Protein AF-A0A7J3EEI6-F1 (afdb_monomer_lite)

Sequence (157 aa):
DREVAEHLIGVEVDSVNVMSVLRMRELGMKTEDVEKLLTPCYYYVPHNSLISMSLASSTLEAIEFLKDSPYRPLAIKASKEPDHALSILEVGFKRHLAEDCEKALLGDRFHLGTLISFLNLKFYEVFDLITMLNGKVEGFEIREIREALILHQNMKS

Structure (mmCIF, N/CA/C/O backbone):
data_AF-A0A7J3EEI6-F1
#
_entry.id   AF-A0A7J3EEI6-F1
#
loop_
_atom_site.group_PDB
_atom_site.id
_atom_site.type_symbol
_atom_site.label_atom_id
_atom_site.label_alt_id
_atom_site.label_comp_id
_atom_site.label_asym_id
_atom_site.label_entity_id
_atom_site.label_seq_id
_atom_site.pdbx_PDB_ins_code
_atom_site.Cartn_x
_atom_site.Cartn_y
_atom_site.Cartn_z
_atom_site.occupancy
_atom_site.B_iso_or_equiv
_atom_site.auth_seq_id
_atom_site.auth_comp_id
_atom_site.auth_asym_id
_atom_site.auth_atom_id
_atom_site.pdbx_PDB_model_num
ATOM 1 N N . ASP A 1 1 ? 17.799 -3.346 -16.483 1.00 62.62 1 ASP A N 1
ATOM 2 C CA . ASP A 1 1 ? 17.115 -4.647 -16.279 1.00 62.62 1 ASP A CA 1
ATOM 3 C C . ASP A 1 1 ? 16.830 -4.959 -14.821 1.00 62.62 1 ASP A C 1
ATOM 5 O O . ASP A 1 1 ? 15.665 -4.987 -14.443 1.0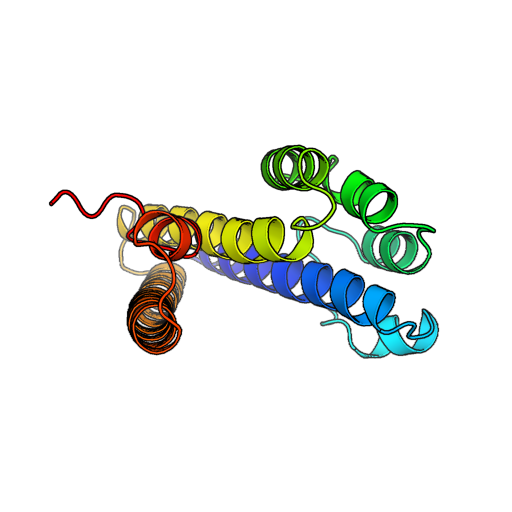0 62.62 1 ASP A O 1
ATOM 9 N N . ARG A 1 2 ? 17.868 -5.174 -13.998 1.00 80.88 2 ARG A N 1
ATOM 10 C CA . ARG A 1 2 ? 17.707 -5.507 -12.574 1.00 80.88 2 ARG A CA 1
ATOM 11 C C . ARG A 1 2 ? 17.009 -4.404 -11.779 1.00 80.88 2 ARG A C 1
ATOM 13 O O . ARG A 1 2 ? 16.125 -4.720 -11.006 1.00 80.88 2 ARG A O 1
ATOM 20 N N . GLU A 1 3 ? 17.365 -3.143 -12.007 1.00 87.62 3 GLU A N 1
ATOM 21 C CA . GLU A 1 3 ? 16.850 -2.006 -11.230 1.00 87.62 3 GLU A CA 1
ATOM 22 C C . GLU A 1 3 ? 15.327 -1.837 -11.340 1.00 87.62 3 GLU A C 1
ATOM 24 O O . GLU A 1 3 ? 14.659 -1.683 -10.326 1.00 87.62 3 GLU A O 1
ATOM 29 N N . VAL A 1 4 ? 14.756 -1.954 -12.547 1.00 88.69 4 VAL A N 1
ATOM 30 C CA . VAL A 1 4 ? 13.296 -1.874 -12.747 1.00 88.69 4 VAL A CA 1
ATOM 31 C C . VAL A 1 4 ? 12.588 -3.044 -12.064 1.00 88.69 4 VAL A C 1
ATOM 33 O O . VAL A 1 4 ? 11.592 -2.845 -11.379 1.00 88.69 4 VAL A O 1
ATOM 36 N N . ALA A 1 5 ? 13.103 -4.267 -12.221 1.00 89.62 5 ALA A N 1
ATOM 37 C CA . ALA A 1 5 ? 12.522 -5.435 -11.563 1.00 89.62 5 ALA A CA 1
ATOM 38 C C . ALA A 1 5 ? 12.622 -5.337 -10.030 1.00 89.62 5 ALA A C 1
ATOM 40 O O . ALA A 1 5 ? 11.662 -5.642 -9.332 1.00 89.62 5 ALA A O 1
ATOM 41 N N . GLU A 1 6 ? 13.764 -4.879 -9.517 1.00 93.19 6 GLU A N 1
ATOM 42 C CA . GLU A 1 6 ? 14.013 -4.658 -8.091 1.00 93.19 6 GLU A CA 1
ATOM 43 C C . GLU A 1 6 ? 13.081 -3.589 -7.521 1.00 93.19 6 GLU A C 1
ATOM 45 O O . GLU A 1 6 ? 12.512 -3.794 -6.456 1.00 93.19 6 GLU A O 1
ATOM 50 N N . HIS A 1 7 ? 12.851 -2.503 -8.261 1.00 94.44 7 HIS A N 1
ATOM 51 C CA . HIS A 1 7 ? 11.890 -1.473 -7.888 1.00 94.44 7 HIS A CA 1
ATOM 52 C C . HIS A 1 7 ? 10.456 -2.014 -7.818 1.00 94.44 7 HIS A C 1
ATOM 54 O O . HIS A 1 7 ? 9.803 -1.866 -6.788 1.00 94.44 7 HIS A O 1
ATOM 60 N N . LEU A 1 8 ? 9.978 -2.690 -8.871 1.00 94.62 8 LEU A N 1
ATOM 61 C CA . LEU A 1 8 ? 8.612 -3.227 -8.918 1.00 94.62 8 LEU A CA 1
ATOM 62 C C . LEU A 1 8 ? 8.359 -4.241 -7.795 1.00 94.62 8 LEU A C 1
ATOM 64 O O . LEU A 1 8 ? 7.355 -4.146 -7.092 1.00 94.62 8 LEU A O 1
ATOM 68 N N . ILE A 1 9 ? 9.291 -5.178 -7.595 1.00 94.88 9 ILE A N 1
ATOM 69 C CA . ILE A 1 9 ? 9.197 -6.174 -6.521 1.00 94.88 9 ILE A CA 1
ATOM 70 C C . ILE A 1 9 ? 9.316 -5.497 -5.154 1.00 94.88 9 ILE A C 1
ATOM 72 O O . ILE A 1 9 ? 8.588 -5.852 -4.233 1.00 94.88 9 ILE A O 1
ATOM 76 N N . GLY A 1 10 ? 10.208 -4.517 -5.005 1.00 96.56 10 GLY A N 1
ATOM 77 C CA . GLY A 1 10 ? 10.394 -3.781 -3.759 1.00 96.56 10 GLY A CA 1
ATOM 78 C C . GLY A 1 10 ? 9.129 -3.044 -3.319 1.00 96.56 10 GLY A C 1
ATOM 79 O O . GLY A 1 10 ? 8.723 -3.160 -2.164 1.00 96.56 10 GLY A O 1
ATOM 80 N N . VAL A 1 11 ? 8.462 -2.356 -4.251 1.00 96.75 11 VAL A N 1
ATOM 81 C CA . VAL A 1 11 ? 7.173 -1.689 -4.004 1.00 96.75 11 VAL A CA 1
ATOM 82 C C . VAL A 1 11 ? 6.079 -2.704 -3.661 1.00 96.75 11 VAL A C 1
ATOM 84 O O . VAL A 1 11 ? 5.299 -2.483 -2.733 1.00 96.75 11 VAL A O 1
ATOM 87 N N . GLU A 1 12 ? 6.028 -3.839 -4.362 1.00 96.00 12 GLU A N 1
ATOM 88 C CA . GLU A 1 12 ? 5.069 -4.908 -4.069 1.00 96.00 12 GLU A CA 1
ATOM 89 C C . GLU A 1 12 ? 5.273 -5.479 -2.656 1.00 96.00 12 GLU A C 1
ATOM 91 O O . GLU A 1 12 ? 4.320 -5.558 -1.879 1.00 96.00 12 GLU A O 1
ATOM 96 N N . VAL A 1 13 ? 6.516 -5.789 -2.281 1.00 97.44 13 VAL A N 1
ATOM 97 C CA . VAL A 1 13 ? 6.879 -6.296 -0.950 1.00 97.44 13 VAL A CA 1
ATOM 98 C C . VAL A 1 13 ? 6.520 -5.302 0.150 1.00 97.44 13 VAL A C 1
ATOM 100 O O . VAL A 1 13 ? 5.899 -5.692 1.140 1.00 97.44 13 VAL A O 1
ATOM 103 N N . ASP A 1 14 ? 6.864 -4.025 -0.019 1.00 97.75 14 ASP A N 1
ATOM 104 C CA . ASP A 1 14 ? 6.481 -2.984 0.934 1.00 97.75 14 ASP A CA 1
ATOM 105 C C . ASP A 1 14 ? 4.958 -2.924 1.092 1.00 97.75 14 ASP A C 1
ATOM 107 O O . ASP A 1 14 ? 4.462 -2.885 2.217 1.00 97.75 14 ASP A O 1
ATOM 111 N N . SER A 1 15 ? 4.207 -2.962 -0.015 1.00 97.38 15 SER A N 1
ATOM 112 C CA . SER A 1 15 ? 2.743 -2.918 0.027 1.00 97.38 15 SER A CA 1
ATOM 113 C C . SER A 1 15 ? 2.152 -4.107 0.788 1.00 97.38 15 SER A C 1
ATOM 115 O O . SER A 1 15 ? 1.267 -3.926 1.628 1.00 97.38 15 SER A O 1
ATOM 117 N N . VAL A 1 16 ? 2.682 -5.314 0.561 1.00 97.19 16 VAL A N 1
ATOM 118 C CA . VAL A 1 16 ? 2.261 -6.536 1.252 1.00 97.19 16 VAL A CA 1
ATOM 119 C C . VAL A 1 16 ? 2.577 -6.427 2.736 1.00 97.19 16 VAL A C 1
ATOM 121 O O . VAL A 1 16 ? 1.688 -6.654 3.556 1.00 97.19 16 VAL A O 1
ATOM 124 N N . ASN A 1 17 ? 3.797 -6.037 3.099 1.00 97.94 17 ASN A N 1
ATOM 125 C CA . ASN A 1 17 ? 4.210 -5.907 4.492 1.00 97.94 17 ASN A CA 1
ATOM 126 C C . ASN A 1 17 ? 3.394 -4.837 5.230 1.00 97.94 17 ASN A C 1
ATOM 128 O O . ASN A 1 17 ? 2.854 -5.114 6.301 1.00 97.94 17 ASN A O 1
ATOM 132 N N . VAL A 1 18 ? 3.224 -3.650 4.642 1.00 97.81 18 VAL A N 1
ATOM 133 C CA . VAL A 1 18 ? 2.419 -2.562 5.215 1.00 97.81 18 VAL A CA 1
ATOM 134 C C . VAL A 1 18 ? 0.973 -3.006 5.424 1.00 97.81 18 VAL A C 1
ATOM 136 O O . VAL A 1 18 ? 0.451 -2.891 6.533 1.00 97.81 18 VAL A O 1
ATOM 139 N N . MET A 1 19 ? 0.322 -3.557 4.395 1.00 97.56 19 MET A N 1
ATOM 140 C CA . MET A 1 19 ? -1.068 -4.010 4.511 1.00 97.56 19 MET A CA 1
ATOM 141 C C . MET A 1 19 ? -1.222 -5.149 5.519 1.00 97.56 19 MET A C 1
ATOM 143 O O . MET A 1 19 ? -2.223 -5.196 6.237 1.00 97.56 19 MET A O 1
ATOM 147 N N . SER A 1 20 ? -0.232 -6.037 5.610 1.00 96.81 20 SER A N 1
ATOM 148 C CA . SER A 1 20 ? -0.218 -7.135 6.575 1.00 96.81 20 SER A CA 1
ATOM 149 C C . SER A 1 20 ? -0.136 -6.601 8.006 1.00 96.81 20 SER A C 1
ATOM 151 O O . SER A 1 20 ? -0.979 -6.960 8.825 1.00 96.81 20 SER A O 1
ATOM 153 N N . VAL A 1 21 ? 0.784 -5.672 8.300 1.00 97.44 21 VAL A N 1
ATOM 154 C CA . VAL A 1 21 ? 0.874 -5.017 9.620 1.00 97.44 21 VAL A CA 1
ATOM 155 C C . VAL A 1 21 ? -0.441 -4.337 9.995 1.00 97.44 21 VAL A C 1
ATOM 157 O O . VAL A 1 21 ? -0.952 -4.552 11.093 1.00 97.44 21 VAL A O 1
ATOM 160 N N . LEU A 1 22 ? -1.010 -3.532 9.089 1.00 96.12 22 LEU A N 1
ATOM 161 C CA . LEU A 1 22 ? -2.245 -2.793 9.362 1.00 96.12 22 LEU A CA 1
ATOM 162 C C . LEU A 1 22 ? -3.418 -3.742 9.658 1.00 96.12 22 LEU A C 1
ATOM 164 O O . LEU A 1 22 ? -4.111 -3.553 10.653 1.00 96.12 22 LEU A O 1
ATOM 168 N N . ARG A 1 23 ? -3.616 -4.785 8.839 1.00 95.19 23 ARG A N 1
ATOM 169 C CA . ARG A 1 23 ? -4.704 -5.762 9.020 1.00 95.19 23 ARG A CA 1
ATOM 170 C C . ARG A 1 23 ? -4.536 -6.595 10.286 1.00 95.19 23 ARG A C 1
ATOM 172 O O . ARG A 1 23 ? -5.502 -6.805 11.008 1.00 95.19 23 ARG A O 1
ATOM 179 N N . MET A 1 24 ? -3.326 -7.066 10.573 1.00 95.06 24 MET A N 1
ATOM 180 C CA . MET A 1 24 ? -3.078 -7.876 11.767 1.00 95.06 24 MET A CA 1
ATOM 181 C C . MET A 1 24 ? -3.244 -7.066 13.058 1.00 95.06 24 MET A C 1
ATOM 183 O O . MET A 1 24 ? -3.755 -7.600 14.042 1.00 95.06 24 MET A O 1
ATOM 187 N N . ARG A 1 25 ? -2.893 -5.771 13.047 1.00 93.19 25 ARG A N 1
ATOM 188 C CA . ARG A 1 25 ? -3.180 -4.864 14.167 1.00 93.19 25 ARG A CA 1
ATOM 189 C C . ARG A 1 25 ? -4.685 -4.694 14.384 1.00 93.19 25 ARG A C 1
ATOM 191 O O . ARG A 1 25 ? -5.130 -4.799 15.520 1.00 93.19 25 ARG A O 1
ATOM 198 N N . GLU A 1 26 ? -5.466 -4.491 13.321 1.00 90.69 26 GLU A N 1
ATOM 199 C CA . GLU A 1 26 ? -6.940 -4.427 13.405 1.00 90.69 26 GLU A CA 1
ATOM 200 C C . GLU A 1 26 ? -7.548 -5.729 13.960 1.00 90.69 26 GLU A C 1
ATOM 202 O O . GLU A 1 26 ? -8.547 -5.705 14.673 1.00 90.69 26 GLU A O 1
ATOM 207 N N . LEU A 1 27 ? -6.906 -6.875 13.709 1.00 92.81 27 LEU A N 1
ATOM 208 C CA . LEU A 1 27 ? -7.280 -8.171 14.290 1.00 92.81 27 LEU A CA 1
ATOM 209 C C . LEU A 1 27 ? -6.788 -8.376 15.738 1.00 92.81 27 LEU A C 1
ATOM 211 O O . LEU A 1 27 ? -7.047 -9.428 16.323 1.00 92.81 27 LEU A O 1
ATOM 215 N N . GLY A 1 28 ? -6.076 -7.409 16.325 1.00 92.94 28 GLY A N 1
ATOM 216 C CA . GLY A 1 28 ? -5.555 -7.485 17.692 1.00 92.94 28 GLY A CA 1
ATOM 217 C C . GLY A 1 28 ? -4.390 -8.464 17.872 1.00 92.94 28 GLY A C 1
ATOM 218 O O . GLY A 1 28 ? -4.169 -8.959 18.980 1.00 92.94 28 GLY A O 1
ATOM 219 N N . MET A 1 29 ? -3.656 -8.782 16.801 1.00 94.69 29 MET A N 1
ATOM 220 C CA . MET A 1 29 ? -2.490 -9.663 16.884 1.00 94.69 29 MET A CA 1
ATOM 221 C C . MET A 1 29 ? -1.338 -8.999 17.641 1.00 94.69 29 MET A C 1
ATOM 223 O O . MET A 1 29 ? -1.122 -7.790 17.563 1.00 94.69 29 MET A O 1
ATOM 227 N N . LYS A 1 30 ? -0.562 -9.814 18.362 1.00 93.06 30 LYS A N 1
ATOM 228 C CA . LYS A 1 30 ? 0.635 -9.347 19.066 1.00 93.06 30 LYS A CA 1
ATOM 229 C C . LYS A 1 30 ? 1.756 -9.031 18.080 1.00 93.06 30 LYS A C 1
ATOM 231 O O . LYS A 1 30 ? 1.900 -9.707 17.062 1.00 93.06 30 LYS A O 1
ATOM 236 N N . THR A 1 31 ? 2.585 -8.045 18.419 1.00 91.56 31 THR A N 1
ATOM 237 C CA . THR A 1 31 ? 3.690 -7.581 17.562 1.00 91.56 31 THR A CA 1
ATOM 238 C C . THR A 1 31 ? 4.668 -8.707 17.220 1.00 91.56 31 THR A C 1
ATOM 240 O O . THR A 1 31 ? 5.097 -8.819 16.076 1.00 91.56 31 THR A O 1
ATOM 243 N N . GLU A 1 32 ? 4.957 -9.605 18.165 1.00 93.19 32 GLU A N 1
ATOM 244 C CA . GLU A 1 32 ? 5.887 -10.717 17.940 1.00 93.19 32 GLU A CA 1
ATOM 245 C C . GLU A 1 32 ? 5.354 -11.739 16.927 1.00 93.19 32 GLU A C 1
ATOM 247 O O . GLU A 1 32 ? 6.131 -12.446 16.288 1.00 93.19 32 GLU A O 1
ATOM 252 N N . ASP A 1 33 ? 4.031 -11.858 16.788 1.00 94.50 33 ASP A N 1
ATOM 253 C CA . ASP A 1 33 ? 3.411 -12.735 15.793 1.00 94.50 33 ASP A CA 1
ATOM 254 C C . ASP A 1 33 ? 3.265 -12.030 14.442 1.00 94.50 33 ASP A C 1
ATOM 256 O O . ASP A 1 33 ? 3.444 -12.667 13.407 1.00 94.50 33 ASP A O 1
ATOM 260 N N . VAL A 1 34 ? 3.028 -10.712 14.452 1.00 93.62 34 VAL A N 1
ATOM 261 C CA . VAL A 1 34 ? 3.068 -9.861 13.254 1.00 93.62 34 VAL A CA 1
ATOM 262 C C . VAL A 1 34 ? 4.434 -9.945 12.577 1.00 93.62 34 VAL A C 1
ATOM 264 O O . VAL A 1 34 ? 4.497 -10.201 11.379 1.00 93.62 34 VAL A O 1
ATOM 267 N N . GLU A 1 35 ? 5.520 -9.790 13.339 1.00 93.88 35 GLU A N 1
ATOM 268 C CA . GLU A 1 35 ? 6.896 -9.810 12.826 1.00 93.88 35 GLU A CA 1
ATOM 269 C C . GLU A 1 35 ? 7.230 -11.122 12.097 1.00 93.88 35 GLU A C 1
ATOM 271 O O . GLU A 1 35 ? 7.796 -11.101 11.006 1.00 93.88 35 GLU A O 1
ATOM 276 N N . LYS A 1 36 ? 6.807 -12.270 12.645 1.00 94.50 36 LYS A N 1
ATOM 277 C CA . LYS A 1 36 ? 7.034 -13.598 12.037 1.00 94.50 36 LYS A CA 1
ATOM 278 C C . LYS A 1 36 ? 6.324 -13.791 10.695 1.00 94.50 36 LYS A C 1
ATOM 280 O O . LYS A 1 36 ? 6.681 -14.707 9.958 1.00 94.50 36 LYS A O 1
ATOM 285 N N . LEU A 1 37 ? 5.295 -12.993 10.416 1.00 94.06 37 LEU A N 1
ATOM 286 C CA . LEU A 1 37 ? 4.480 -13.082 9.204 1.00 94.06 37 LEU A CA 1
ATOM 287 C C . LEU A 1 37 ? 4.897 -12.066 8.134 1.00 94.06 37 LEU A C 1
ATOM 289 O O . LEU A 1 37 ? 4.342 -12.085 7.035 1.00 94.06 37 LEU A O 1
ATOM 293 N N . LEU A 1 38 ? 5.870 -11.197 8.426 1.00 96.19 38 LEU A N 1
ATOM 294 C CA . LEU A 1 38 ? 6.415 -10.273 7.439 1.00 96.19 38 LEU A CA 1
ATOM 295 C C . LEU A 1 38 ? 7.280 -11.011 6.419 1.00 96.19 38 LEU A C 1
ATOM 297 O O . LEU A 1 38 ? 8.031 -11.936 6.734 1.00 96.19 38 LEU A O 1
ATOM 301 N N . THR A 1 39 ? 7.224 -10.538 5.178 1.00 95.69 39 THR A N 1
ATOM 302 C CA . THR A 1 39 ? 8.204 -10.916 4.164 1.00 95.69 39 THR A CA 1
ATOM 303 C C . THR A 1 39 ? 9.545 -10.289 4.559 1.00 95.69 39 THR A C 1
ATOM 305 O O . THR A 1 39 ? 9.587 -9.069 4.734 1.00 95.69 39 THR A O 1
ATOM 308 N N . PRO A 1 40 ? 10.645 -11.061 4.684 1.00 94.12 40 PRO A N 1
ATOM 309 C CA . PRO A 1 40 ? 11.933 -10.574 5.189 1.00 94.12 40 PRO A CA 1
ATOM 310 C C . PRO A 1 40 ? 12.714 -9.779 4.125 1.00 94.12 40 PRO A C 1
ATOM 312 O O . PRO A 1 40 ? 13.879 -10.053 3.842 1.00 94.12 40 PRO A O 1
ATOM 315 N N . CYS A 1 41 ? 12.051 -8.822 3.485 1.00 93.75 41 CYS A N 1
ATOM 316 C CA . CYS A 1 41 ? 12.558 -7.937 2.446 1.00 93.75 41 CYS A CA 1
ATOM 317 C C . CYS A 1 41 ? 11.915 -6.559 2.656 1.00 93.75 41 CYS A C 1
ATOM 319 O O . CYS A 1 41 ? 10.727 -6.473 2.960 1.00 93.75 41 CYS A O 1
ATOM 321 N N . TYR A 1 42 ? 12.701 -5.493 2.516 1.00 95.12 42 TYR A N 1
ATOM 322 C CA . TYR A 1 42 ? 12.285 -4.125 2.837 1.00 95.12 42 TYR A CA 1
ATOM 323 C C . TYR A 1 42 ? 12.877 -3.183 1.797 1.00 95.12 42 TYR A C 1
ATOM 325 O O . TYR A 1 42 ? 14.088 -3.244 1.567 1.00 95.12 42 TYR A O 1
ATOM 333 N N . TYR A 1 43 ? 12.050 -2.346 1.169 1.00 96.81 43 TYR A N 1
ATOM 334 C CA . TYR A 1 43 ? 12.502 -1.466 0.095 1.00 96.81 43 TYR A CA 1
ATOM 335 C C . TYR A 1 43 ? 12.525 0.000 0.533 1.00 96.81 43 TYR A C 1
ATOM 337 O O . TYR A 1 43 ? 13.594 0.526 0.842 1.00 96.81 43 TYR A O 1
ATOM 345 N N . TYR A 1 44 ? 11.366 0.650 0.636 1.00 97.06 44 TYR A N 1
ATOM 346 C CA . TYR A 1 44 ? 11.237 2.008 1.170 1.00 97.06 44 TYR A CA 1
ATOM 347 C C . TYR A 1 44 ? 10.765 2.042 2.621 1.00 97.06 44 TYR A C 1
ATOM 349 O O . TYR A 1 44 ? 11.031 3.027 3.312 1.00 97.06 44 TYR A O 1
ATOM 357 N N . VAL A 1 45 ? 10.075 1.001 3.098 1.00 97.25 45 VAL A N 1
ATOM 358 C CA . VAL A 1 45 ? 9.602 0.930 4.487 1.00 97.25 45 VAL A CA 1
ATOM 359 C C . VAL A 1 45 ? 10.480 -0.054 5.258 1.00 97.25 45 VAL A C 1
ATOM 361 O O . VAL A 1 45 ? 10.342 -1.267 5.096 1.00 97.25 45 VAL A O 1
ATOM 364 N N . PRO A 1 46 ? 11.406 0.438 6.098 1.00 96.50 46 PRO A N 1
ATOM 365 C CA . PRO A 1 46 ? 12.332 -0.432 6.802 1.00 96.50 46 PRO A CA 1
ATOM 366 C C . PRO A 1 46 ? 11.619 -1.231 7.898 1.00 96.50 46 PRO A C 1
ATOM 368 O O . PRO A 1 46 ? 10.580 -0.830 8.426 1.00 96.50 46 PRO A O 1
ATOM 371 N N . HIS A 1 47 ? 12.222 -2.359 8.279 1.00 96.94 47 HIS A N 1
ATOM 372 C CA . HIS A 1 47 ? 11.684 -3.266 9.294 1.00 96.94 47 HIS A CA 1
ATOM 373 C C . HIS A 1 47 ? 11.277 -2.555 10.593 1.00 96.94 47 HIS A C 1
ATOM 375 O O . HIS A 1 47 ? 10.186 -2.774 11.107 1.00 96.94 47 HIS A O 1
ATOM 381 N N . ASN A 1 48 ? 12.125 -1.661 11.107 1.00 95.88 48 ASN A N 1
ATOM 382 C CA . ASN A 1 48 ? 11.839 -0.915 12.332 1.00 95.88 48 ASN A CA 1
ATOM 383 C C . ASN A 1 48 ? 10.568 -0.060 12.212 1.00 95.88 48 ASN A C 1
ATOM 385 O O . ASN A 1 48 ? 9.800 -0.017 13.168 1.00 95.88 48 ASN A O 1
ATOM 389 N N . SER A 1 49 ? 10.312 0.555 11.052 1.00 96.81 49 SER A N 1
ATOM 390 C CA . SER A 1 49 ? 9.063 1.281 10.807 1.00 96.81 49 SER A CA 1
ATOM 391 C C . SER A 1 49 ? 7.861 0.340 10.837 1.00 96.81 49 SER A C 1
ATOM 393 O O . SER A 1 49 ? 6.877 0.664 11.487 1.00 96.81 49 SER A O 1
ATOM 395 N N . LEU A 1 50 ? 7.943 -0.850 10.228 1.00 97.12 50 LEU A N 1
ATOM 396 C CA . LEU A 1 50 ? 6.861 -1.848 10.276 1.00 97.12 50 LEU A CA 1
ATOM 397 C C . LEU A 1 50 ? 6.564 -2.316 11.709 1.00 97.12 50 LEU A C 1
ATOM 399 O O . LEU A 1 50 ? 5.399 -2.427 12.094 1.00 97.12 50 LEU A O 1
ATOM 403 N N . ILE A 1 51 ? 7.600 -2.523 12.525 1.00 97.00 51 ILE A N 1
ATOM 404 C CA . ILE A 1 51 ? 7.433 -2.851 13.946 1.00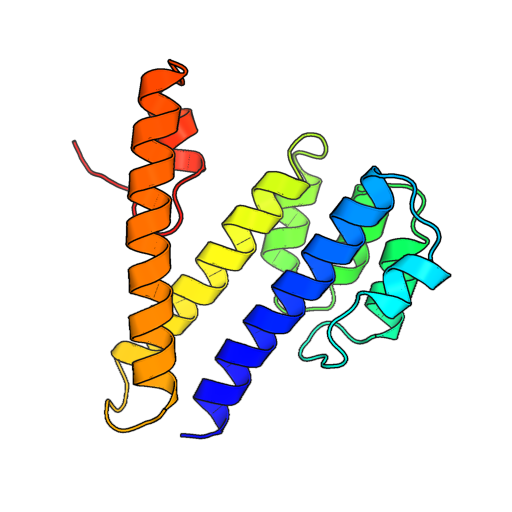 97.00 51 ILE A CA 1
ATOM 405 C C . ILE A 1 51 ? 6.786 -1.684 14.699 1.00 97.00 51 ILE A C 1
ATOM 407 O O . ILE A 1 51 ? 5.807 -1.890 15.415 1.00 97.00 51 ILE A O 1
ATOM 411 N N . SER A 1 52 ? 7.247 -0.447 14.499 1.00 96.38 52 SER A N 1
ATOM 412 C CA . SER A 1 52 ? 6.614 0.728 15.112 1.00 96.38 52 SER A CA 1
ATOM 413 C C . SER A 1 52 ? 5.152 0.903 14.677 1.00 96.38 52 SER A C 1
ATOM 415 O O . SER A 1 52 ? 4.299 1.195 15.510 1.00 96.38 52 SER A O 1
ATOM 417 N N . MET A 1 53 ? 4.824 0.625 13.412 1.00 96.38 53 MET A N 1
ATOM 418 C CA . MET A 1 53 ? 3.447 0.619 12.903 1.00 96.38 53 MET A CA 1
ATOM 419 C C . MET A 1 53 ? 2.566 -0.446 13.566 1.00 96.38 53 MET A C 1
ATOM 421 O O . MET A 1 53 ? 1.362 -0.233 13.734 1.00 96.38 53 MET A O 1
ATOM 425 N N . SER A 1 54 ? 3.132 -1.601 13.921 1.00 96.19 54 SER A N 1
ATOM 426 C CA . SER A 1 54 ? 2.398 -2.665 14.619 1.00 96.19 54 SER A CA 1
ATOM 427 C C . SER A 1 54 ? 2.094 -2.315 16.081 1.00 96.19 54 SER A C 1
ATOM 429 O O . SER A 1 54 ? 1.072 -2.746 16.607 1.00 96.19 54 SER A O 1
ATOM 431 N N . LEU A 1 55 ? 2.936 -1.478 16.698 1.00 95.69 55 LEU A N 1
ATOM 432 C CA . LEU A 1 55 ? 2.805 -1.000 18.079 1.00 95.69 55 LEU A CA 1
ATOM 433 C C . LEU A 1 55 ? 1.957 0.274 18.218 1.00 95.69 55 LEU A C 1
ATOM 435 O O . LEU A 1 55 ? 1.637 0.671 19.337 1.00 95.69 55 LEU A O 1
ATOM 439 N N . ALA A 1 56 ? 1.622 0.930 17.106 1.00 94.88 56 ALA A N 1
ATOM 440 C CA . ALA A 1 56 ? 0.836 2.156 17.100 1.00 94.88 56 ALA A CA 1
ATOM 441 C C . ALA A 1 56 ? -0.545 1.955 17.751 1.00 94.88 56 ALA A C 1
ATOM 443 O O . ALA A 1 56 ? -1.201 0.930 17.562 1.00 94.88 56 ALA A O 1
ATOM 444 N N . SER A 1 57 ? -1.018 2.968 18.476 1.00 91.62 57 SER A N 1
ATOM 445 C CA . SER A 1 57 ? -2.284 2.933 19.221 1.00 91.62 57 SER A CA 1
ATOM 446 C C . SER A 1 57 ? -3.526 3.037 18.333 1.00 91.62 57 SER A C 1
ATOM 448 O O . SER A 1 57 ? -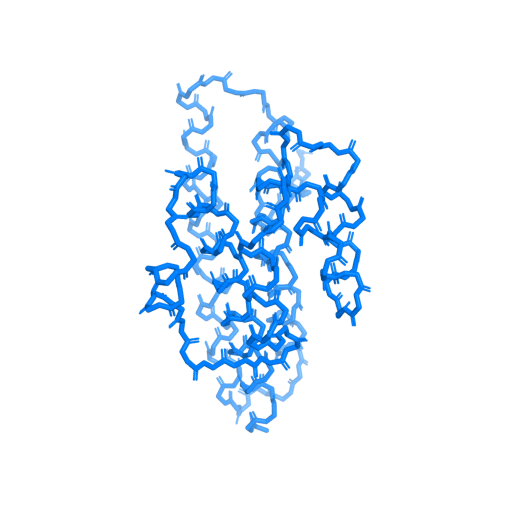4.63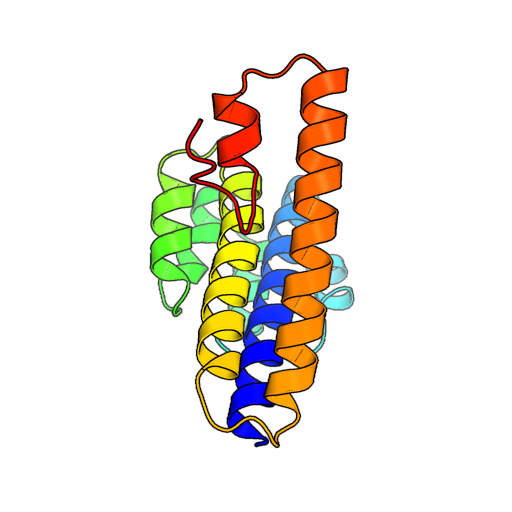3 2.719 18.766 1.00 91.62 57 SER A O 1
ATOM 450 N N . SER A 1 58 ? -3.359 3.487 17.088 1.00 91.88 58 SER A N 1
ATOM 451 C CA . SER A 1 58 ? -4.438 3.632 16.115 1.00 91.88 58 SER A CA 1
ATOM 452 C C . SER A 1 58 ? -3.939 3.445 14.686 1.00 91.88 58 SER A C 1
ATOM 454 O O . SER A 1 58 ? -2.751 3.597 14.390 1.00 91.88 58 SER A O 1
ATOM 456 N N . THR A 1 59 ? -4.864 3.174 13.765 1.00 91.69 59 THR A N 1
ATOM 457 C CA . THR A 1 59 ? -4.553 3.112 12.331 1.00 91.69 59 THR A CA 1
ATOM 458 C C . THR A 1 59 ? -4.038 4.440 11.785 1.00 91.69 59 THR A C 1
ATOM 460 O O . THR A 1 59 ? -3.127 4.435 10.963 1.00 91.69 59 THR A O 1
ATOM 463 N N . LEU A 1 60 ? -4.523 5.577 12.291 1.00 93.19 60 LEU A N 1
ATOM 464 C CA . LEU A 1 60 ? -3.992 6.885 11.906 1.00 93.19 60 LEU A CA 1
ATOM 465 C C . LEU A 1 60 ? -2.529 7.054 12.312 1.00 93.19 60 LEU A C 1
ATOM 467 O O . LEU A 1 60 ? -1.720 7.435 11.474 1.00 93.19 60 LEU A O 1
ATOM 471 N N . GLU A 1 61 ? -2.184 6.711 13.553 1.00 95.38 61 GLU A N 1
ATOM 472 C CA . GLU A 1 61 ? -0.798 6.760 14.027 1.00 95.38 61 GLU A CA 1
ATOM 473 C C . GLU A 1 61 ? 0.105 5.805 13.234 1.00 95.38 61 GLU A C 1
ATOM 475 O O . GLU A 1 61 ? 1.209 6.177 12.848 1.00 95.38 61 GLU A O 1
ATOM 480 N N . ALA A 1 62 ? -0.376 4.603 12.905 1.00 95.19 62 ALA A N 1
ATOM 481 C CA . ALA A 1 62 ? 0.379 3.666 12.077 1.00 95.19 62 ALA A CA 1
ATOM 482 C C . ALA A 1 62 ? 0.665 4.221 10.670 1.00 95.19 62 ALA A C 1
ATOM 484 O O . ALA A 1 62 ? 1.734 3.993 10.110 1.00 95.19 62 ALA A O 1
ATOM 485 N N . ILE A 1 63 ? -0.273 4.961 10.079 1.00 95.44 63 ILE A N 1
ATOM 486 C CA . ILE A 1 63 ? -0.118 5.519 8.729 1.00 95.44 63 ILE A CA 1
ATOM 487 C C . ILE A 1 63 ? 0.884 6.683 8.701 1.00 95.44 63 ILE A C 1
ATOM 489 O O . ILE A 1 63 ? 1.480 6.943 7.654 1.00 95.44 63 ILE A O 1
ATOM 493 N N . GLU A 1 64 ? 1.141 7.348 9.832 1.00 95.00 64 GLU A N 1
ATOM 494 C CA . GLU A 1 64 ? 2.150 8.413 9.913 1.00 95.00 64 GLU A CA 1
ATOM 495 C C . GLU A 1 64 ? 3.545 7.925 9.501 1.00 95.00 64 GLU A C 1
ATOM 497 O O . GLU A 1 64 ? 4.250 8.646 8.797 1.00 95.00 64 GLU A O 1
ATOM 502 N N . PHE A 1 65 ? 3.906 6.677 9.819 1.00 95.44 65 PHE A N 1
ATOM 503 C CA . PHE A 1 65 ? 5.198 6.084 9.442 1.00 95.44 65 PHE A CA 1
ATOM 504 C C . PHE A 1 65 ? 5.404 5.964 7.924 1.00 95.44 65 PHE A C 1
ATOM 506 O O . PHE A 1 65 ? 6.535 5.843 7.458 1.00 95.44 65 PHE A O 1
ATOM 513 N N . LEU A 1 66 ? 4.331 6.025 7.129 1.00 95.81 66 LEU A N 1
ATOM 514 C CA . LEU A 1 66 ? 4.420 6.015 5.669 1.00 95.81 66 LEU A CA 1
ATOM 515 C C . LEU A 1 66 ? 4.754 7.396 5.089 1.00 95.81 66 LEU A C 1
ATOM 517 O O . LEU A 1 66 ? 5.152 7.482 3.926 1.00 95.81 66 LEU A O 1
ATOM 521 N N . LYS A 1 67 ? 4.610 8.485 5.859 1.00 93.00 67 LYS A N 1
ATOM 522 C CA . LYS A 1 67 ? 4.838 9.856 5.367 1.00 93.00 67 LYS A CA 1
ATOM 523 C C . LYS A 1 67 ? 6.300 10.167 5.061 1.00 93.00 67 LYS A C 1
ATOM 525 O O . LYS A 1 67 ? 6.550 11.073 4.267 1.00 93.00 67 LYS A O 1
ATOM 530 N N . ASP A 1 68 ? 7.223 9.401 5.630 1.00 90.06 68 ASP A N 1
ATOM 531 C CA . ASP A 1 68 ? 8.662 9.513 5.370 1.00 90.06 68 ASP A CA 1
ATOM 532 C C . ASP A 1 68 ? 9.118 8.675 4.162 1.00 90.06 68 ASP A C 1
ATOM 534 O O . ASP A 1 68 ? 10.291 8.685 3.795 1.00 90.06 68 ASP A O 1
ATOM 538 N N . SER A 1 69 ? 8.189 7.969 3.513 1.00 93.75 69 SER A N 1
ATOM 539 C CA . SER A 1 69 ? 8.437 7.145 2.329 1.00 93.75 69 SER A CA 1
ATOM 540 C C . SER A 1 69 ? 7.811 7.764 1.066 1.00 93.75 69 SER A C 1
ATOM 542 O O . SER A 1 69 ? 6.985 8.684 1.160 1.00 93.75 69 SER A O 1
ATOM 544 N N . PRO A 1 70 ? 8.106 7.230 -0.134 1.00 94.88 70 PRO A N 1
ATOM 545 C CA . PRO A 1 70 ? 7.388 7.588 -1.360 1.00 94.88 70 PRO A CA 1
ATOM 546 C C . PRO A 1 70 ? 5.862 7.395 -1.276 1.00 94.88 70 PRO A C 1
ATOM 548 O O . PRO A 1 70 ? 5.125 8.011 -2.044 1.00 94.88 70 PRO A O 1
ATOM 551 N N . TYR A 1 71 ? 5.362 6.627 -0.300 1.00 96.44 71 TYR A N 1
ATOM 552 C CA . TYR A 1 71 ? 3.933 6.398 -0.065 1.00 96.44 71 TYR A CA 1
ATOM 553 C C . TYR A 1 71 ? 3.226 7.544 0.678 1.00 96.44 71 TYR A C 1
ATOM 555 O O . TYR A 1 71 ? 2.027 7.457 0.954 1.00 96.44 71 TYR A O 1
ATOM 563 N N . ARG A 1 72 ? 3.914 8.657 0.966 1.00 96.38 72 ARG A N 1
ATOM 564 C CA . ARG A 1 72 ? 3.330 9.847 1.610 1.00 96.38 72 ARG A CA 1
ATOM 565 C C . ARG A 1 72 ? 1.998 10.317 1.001 1.00 96.38 72 ARG A C 1
ATOM 567 O O . ARG A 1 72 ? 1.099 10.642 1.781 1.00 96.38 72 ARG A O 1
ATOM 574 N N . PRO A 1 73 ? 1.806 10.381 -0.333 1.00 95.94 73 PRO A N 1
ATOM 575 C CA . PRO A 1 73 ? 0.522 10.792 -0.903 1.00 95.94 73 PRO A CA 1
ATOM 576 C C . PRO A 1 73 ? -0.624 9.846 -0.523 1.00 95.94 73 PRO A C 1
ATOM 578 O O . PRO A 1 73 ? -1.725 10.309 -0.222 1.00 95.94 73 PRO A O 1
ATOM 581 N N . LEU A 1 74 ? -0.350 8.536 -0.477 1.00 95.81 74 LEU A N 1
ATOM 582 C CA . LEU A 1 74 ? -1.310 7.519 -0.045 1.00 95.81 74 LEU A CA 1
ATOM 583 C C . LEU A 1 74 ? -1.641 7.681 1.438 1.00 95.81 74 LEU A C 1
ATOM 585 O O . LEU A 1 74 ? -2.816 7.696 1.798 1.00 95.81 74 LEU A O 1
ATOM 589 N N . ALA A 1 75 ? -0.619 7.896 2.270 1.00 96.19 75 ALA A N 1
ATOM 590 C CA . ALA A 1 75 ? -0.780 8.137 3.699 1.00 96.19 75 ALA A CA 1
ATOM 591 C C . ALA A 1 75 ? -1.685 9.349 3.966 1.00 96.19 75 ALA A C 1
ATOM 593 O O . ALA A 1 75 ? -2.674 9.242 4.682 1.00 96.19 75 ALA A O 1
ATOM 594 N N . ILE A 1 76 ? -1.415 10.484 3.308 1.00 96.44 76 ILE A N 1
ATOM 595 C CA . ILE A 1 76 ? -2.233 11.700 3.430 1.00 96.44 76 ILE A CA 1
ATOM 596 C C . ILE A 1 76 ? -3.679 11.448 2.995 1.00 96.44 76 ILE A C 1
ATOM 598 O O . ILE A 1 76 ? -4.598 11.976 3.620 1.00 96.44 76 ILE A O 1
ATOM 602 N N . LYS A 1 77 ? -3.895 10.684 1.917 1.00 95.06 77 LYS A N 1
ATOM 603 C CA . LYS A 1 77 ? -5.244 10.359 1.446 1.00 95.06 77 LYS A CA 1
ATOM 604 C C . LYS A 1 77 ? -5.988 9.502 2.473 1.00 95.06 77 LYS A C 1
ATOM 606 O O . LYS A 1 77 ? -7.104 9.849 2.836 1.00 95.06 77 LYS A O 1
ATOM 611 N N . ALA A 1 78 ? -5.354 8.448 2.975 1.00 95.44 78 ALA A N 1
ATOM 612 C CA . ALA A 1 78 ? -5.939 7.547 3.962 1.00 95.44 78 ALA A CA 1
ATOM 613 C C . ALA A 1 78 ? -6.231 8.245 5.301 1.00 95.44 78 ALA A C 1
ATOM 615 O O . ALA A 1 78 ? -7.274 8.008 5.900 1.00 95.44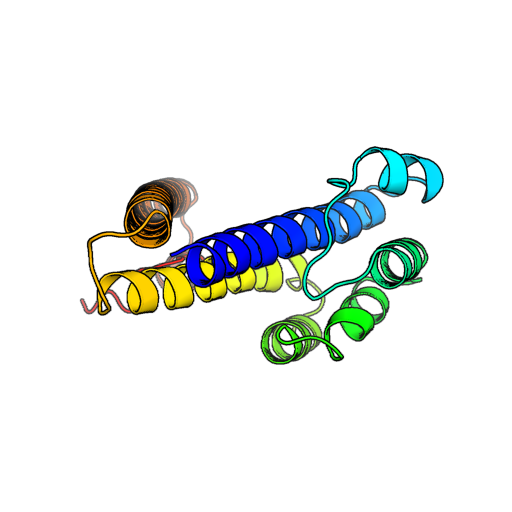 78 ALA A O 1
ATOM 616 N N . SER A 1 79 ? -5.375 9.176 5.741 1.00 94.94 79 SER A N 1
ATOM 617 C CA . SER A 1 79 ? -5.602 9.940 6.976 1.00 94.94 79 SER A CA 1
ATOM 618 C C . SER A 1 79 ? -6.839 10.848 6.935 1.00 94.94 79 SER A C 1
ATOM 620 O O . SER A 1 79 ? -7.331 11.238 7.991 1.00 94.94 79 SER A O 1
ATOM 622 N N . LYS A 1 80 ? -7.337 11.223 5.746 1.00 95.31 80 LYS A N 1
ATOM 623 C CA . LYS A 1 80 ? -8.543 12.062 5.608 1.00 95.31 80 LYS A CA 1
ATOM 624 C C . LYS A 1 80 ? -9.839 11.286 5.821 1.00 95.31 80 LYS A C 1
ATOM 626 O O . LYS A 1 80 ? -10.847 11.899 6.153 1.00 95.31 80 LYS A O 1
ATOM 631 N N . GLU A 1 81 ? -9.803 9.971 5.637 1.00 93.06 81 GLU A N 1
ATOM 632 C CA . GLU A 1 81 ? -10.959 9.079 5.740 1.00 93.06 81 GLU A CA 1
ATOM 633 C C . GLU A 1 81 ? -10.569 7.859 6.595 1.00 93.06 81 GLU A C 1
ATOM 635 O O . GLU A 1 81 ? -10.359 6.770 6.057 1.00 93.06 81 GLU A O 1
ATOM 640 N N . PRO A 1 82 ? -10.421 8.032 7.926 1.00 88.88 82 PRO A N 1
ATOM 641 C CA . PRO A 1 82 ? -9.858 7.008 8.810 1.00 88.88 82 PRO A CA 1
ATOM 642 C C . PRO A 1 82 ? -10.607 5.671 8.748 1.00 88.88 82 PRO A C 1
ATOM 644 O O . PRO A 1 82 ? -9.973 4.618 8.715 1.00 88.88 82 PRO A O 1
ATOM 647 N N . ASP A 1 83 ? -11.938 5.720 8.647 1.00 90.38 83 ASP A N 1
ATOM 648 C CA . ASP A 1 83 ? -12.811 4.538 8.582 1.00 90.38 83 ASP A CA 1
ATOM 649 C C . ASP A 1 83 ? -12.609 3.719 7.293 1.00 90.38 83 ASP A C 1
ATOM 651 O O . ASP A 1 83 ? -12.870 2.518 7.256 1.00 90.38 83 ASP A O 1
ATOM 655 N N . HIS A 1 84 ? -12.089 4.353 6.238 1.00 92.19 84 HIS A N 1
ATOM 656 C CA . HIS A 1 84 ? -11.797 3.736 4.943 1.00 92.19 84 HIS A CA 1
ATOM 657 C C . HIS A 1 84 ? -10.293 3.659 4.652 1.00 92.19 84 HIS A C 1
ATOM 659 O O . HIS A 1 84 ? -9.885 3.334 3.532 1.00 92.19 84 HIS A O 1
ATOM 665 N N . ALA A 1 85 ? -9.445 3.927 5.649 1.00 94.06 85 ALA A N 1
ATOM 666 C CA . ALA A 1 85 ? -8.007 4.059 5.459 1.00 94.06 85 ALA A CA 1
ATOM 667 C C . ALA A 1 85 ? -7.372 2.790 4.869 1.00 94.06 85 ALA A C 1
ATOM 669 O O . ALA A 1 85 ? -6.578 2.886 3.934 1.00 94.06 85 ALA A O 1
ATOM 670 N N . LEU A 1 86 ? -7.755 1.600 5.351 1.00 94.75 86 LEU A N 1
ATOM 671 C CA . LEU A 1 86 ? -7.224 0.330 4.840 1.00 94.75 86 LEU A CA 1
ATOM 672 C C . LEU A 1 86 ? -7.598 0.107 3.369 1.00 94.75 86 LEU A C 1
ATOM 674 O O . LEU A 1 86 ? -6.730 -0.247 2.576 1.00 94.75 86 LEU A O 1
ATOM 678 N N . SER A 1 87 ? -8.857 0.348 2.989 1.00 93.12 87 SER A N 1
ATOM 679 C CA . SER A 1 87 ? -9.301 0.218 1.594 1.00 93.12 87 SER A CA 1
ATOM 680 C C . SER A 1 87 ? -8.627 1.241 0.679 1.00 93.12 87 SER A C 1
ATOM 682 O O . SER A 1 87 ? -8.207 0.900 -0.427 1.00 93.12 87 SER A O 1
ATOM 684 N N . ILE A 1 88 ? -8.460 2.481 1.151 1.00 95.00 88 ILE A N 1
ATOM 685 C CA . ILE A 1 88 ? -7.781 3.546 0.405 1.00 95.00 88 ILE A CA 1
ATOM 686 C C . ILE A 1 88 ? -6.314 3.189 0.170 1.00 95.00 88 ILE A C 1
ATOM 688 O O . ILE A 1 88 ? -5.818 3.380 -0.942 1.00 95.00 88 ILE A O 1
ATOM 692 N N . LEU A 1 89 ? -5.624 2.671 1.188 1.00 96.50 89 LEU A N 1
ATOM 693 C CA . LEU A 1 89 ? -4.237 2.230 1.062 1.00 96.50 89 LEU A CA 1
ATOM 694 C C . LEU A 1 89 ? -4.119 1.019 0.147 1.00 96.50 89 LEU A C 1
ATOM 696 O O . LEU A 1 89 ? -3.269 1.028 -0.733 1.00 96.50 89 LEU A O 1
ATOM 700 N N . GLU A 1 90 ? -4.982 0.015 0.294 1.00 95.25 90 GLU A N 1
ATOM 701 C CA . GLU A 1 90 ? -4.933 -1.193 -0.529 1.00 95.25 90 GLU A CA 1
ATOM 702 C C . GLU A 1 90 ? -5.076 -0.879 -2.020 1.00 95.25 90 GLU A C 1
ATOM 704 O O . GLU A 1 90 ? -4.241 -1.279 -2.835 1.00 95.25 90 GLU A O 1
ATOM 709 N N . VAL A 1 91 ? -6.124 -0.139 -2.382 1.00 95.38 91 VAL A N 1
ATOM 710 C CA . VAL A 1 91 ? -6.352 0.278 -3.768 1.00 95.38 91 VAL A CA 1
ATOM 711 C C . VAL A 1 91 ? -5.252 1.245 -4.215 1.00 95.38 91 VAL A C 1
ATOM 713 O O . VAL A 1 91 ? -4.777 1.168 -5.346 1.00 95.38 91 VAL A O 1
ATOM 716 N N . GLY A 1 92 ? -4.805 2.129 -3.323 1.00 96.06 92 GLY A N 1
ATOM 717 C CA . GLY A 1 92 ? -3.735 3.090 -3.569 1.00 96.06 92 GLY A CA 1
ATOM 718 C C . GLY A 1 92 ? -2.390 2.449 -3.911 1.00 96.06 92 GLY A C 1
ATOM 719 O O . GLY A 1 92 ? -1.773 2.842 -4.896 1.00 96.06 92 GLY A O 1
ATOM 720 N N . PHE A 1 93 ? -1.958 1.440 -3.155 1.00 97.50 93 PHE A N 1
ATOM 721 C CA . PHE A 1 93 ? -0.733 0.686 -3.426 1.00 97.50 93 PHE A CA 1
ATOM 722 C C . PHE A 1 93 ? -0.810 -0.056 -4.759 1.00 97.50 93 PHE A C 1
ATOM 724 O O . PHE A 1 93 ? 0.118 0.025 -5.560 1.00 97.50 93 PHE A O 1
ATOM 731 N N . LYS A 1 94 ? -1.937 -0.727 -5.029 1.00 96.38 94 LYS A N 1
ATOM 732 C CA . LYS A 1 94 ? -2.161 -1.432 -6.301 1.00 96.38 94 LYS A CA 1
ATOM 733 C C . LYS A 1 94 ? -2.095 -0.472 -7.490 1.00 96.38 94 LYS A C 1
ATOM 735 O O . LYS A 1 94 ? -1.450 -0.779 -8.487 1.00 96.38 94 LYS A O 1
ATOM 740 N N . ARG A 1 95 ? -2.706 0.713 -7.367 1.00 95.94 95 ARG A N 1
ATOM 741 C CA . ARG A 1 95 ? -2.647 1.781 -8.380 1.00 95.94 95 ARG A CA 1
ATOM 742 C C . ARG A 1 95 ? -1.236 2.321 -8.568 1.00 95.94 95 ARG A C 1
ATOM 744 O O . ARG A 1 95 ? -0.799 2.455 -9.701 1.00 95.94 95 ARG A O 1
ATOM 751 N N . HIS A 1 96 ? -0.517 2.573 -7.479 1.00 95.44 96 HIS A N 1
ATOM 752 C CA . HIS A 1 96 ? 0.867 3.034 -7.542 1.00 95.44 96 HIS A CA 1
ATOM 753 C C . HIS A 1 96 ? 1.758 2.032 -8.293 1.00 95.44 96 HIS A C 1
ATOM 755 O O . HIS A 1 96 ? 2.435 2.404 -9.248 1.00 95.44 96 HIS A O 1
ATOM 761 N N . LEU A 1 97 ? 1.665 0.742 -7.952 1.00 96.00 97 LEU A N 1
ATOM 762 C CA . LEU A 1 97 ? 2.407 -0.304 -8.656 1.00 96.00 97 LEU A CA 1
ATOM 763 C C . LEU A 1 97 ? 1.953 -0.457 -10.118 1.00 96.00 97 LEU A C 1
ATOM 765 O O . LEU A 1 97 ? 2.781 -0.709 -10.990 1.00 96.00 97 LEU A O 1
ATOM 769 N N . ALA A 1 98 ? 0.659 -0.290 -10.411 1.00 95.56 98 ALA A N 1
ATOM 770 C CA . ALA A 1 98 ? 0.152 -0.298 -11.783 1.00 95.56 98 ALA A CA 1
ATOM 771 C C . ALA A 1 98 ? 0.747 0.844 -12.622 1.00 95.56 98 ALA A C 1
ATOM 773 O O . ALA A 1 98 ? 1.209 0.595 -13.734 1.00 95.56 98 ALA A O 1
ATOM 774 N N . GLU A 1 99 ? 0.816 2.062 -12.079 1.00 94.00 99 GLU A N 1
ATOM 775 C CA . GLU A 1 99 ? 1.449 3.210 -12.742 1.00 94.00 99 GLU A CA 1
ATOM 776 C C . GLU A 1 99 ? 2.931 2.943 -13.046 1.00 94.00 99 GLU A C 1
ATOM 778 O O . GLU A 1 99 ? 3.419 3.283 -14.125 1.00 94.00 99 GLU A O 1
ATOM 783 N N . ASP A 1 100 ? 3.661 2.310 -12.126 1.00 93.56 100 ASP A N 1
ATOM 784 C CA . ASP A 1 100 ? 5.066 1.957 -12.353 1.00 93.56 100 ASP A CA 1
ATOM 785 C C . ASP A 1 100 ? 5.219 0.823 -13.375 1.00 93.56 100 ASP A C 1
ATOM 787 O O . ASP A 1 100 ? 6.136 0.848 -14.202 1.00 93.56 100 ASP A O 1
ATOM 791 N N . CYS A 1 101 ? 4.274 -0.121 -13.407 1.00 93.94 101 CYS A N 1
ATOM 792 C CA . CYS A 1 101 ? 4.212 -1.149 -14.442 1.00 93.94 101 CYS A CA 1
ATOM 793 C C . CYS A 1 101 ? 3.957 -0.556 -15.836 1.00 93.94 101 CYS A C 1
ATOM 795 O O . CYS A 1 101 ? 4.622 -0.940 -16.798 1.00 93.94 101 CYS A O 1
ATOM 797 N N . GLU A 1 102 ? 3.031 0.395 -15.965 1.00 92.38 102 GLU A N 1
ATOM 798 C CA . GLU A 1 102 ? 2.758 1.077 -17.235 1.00 92.38 102 GLU A CA 1
ATOM 799 C C . GLU A 1 102 ? 3.994 1.827 -17.747 1.00 92.38 102 GLU A C 1
ATOM 801 O O . GLU A 1 102 ? 4.359 1.696 -18.919 1.00 92.38 102 GLU A O 1
ATOM 806 N N . LYS A 1 103 ? 4.701 2.547 -16.865 1.00 90.31 103 LYS A N 1
ATOM 807 C CA . LYS A 1 103 ? 5.964 3.224 -17.209 1.00 90.31 103 LYS A CA 1
ATOM 808 C C . LYS A 1 103 ? 7.025 2.232 -17.689 1.00 90.31 103 LYS A C 1
ATOM 810 O O . LYS A 1 103 ? 7.695 2.494 -18.688 1.00 90.31 103 LYS A O 1
ATOM 815 N N . ALA A 1 104 ? 7.159 1.088 -17.019 1.00 89.00 104 ALA A N 1
ATOM 816 C CA . ALA A 1 104 ? 8.120 0.050 -17.385 1.00 89.00 104 ALA A CA 1
ATOM 817 C C . ALA A 1 104 ? 7.817 -0.612 -18.745 1.00 89.00 104 ALA A C 1
ATOM 819 O O . ALA A 1 104 ? 8.741 -1.085 -19.407 1.00 89.00 104 ALA A O 1
ATOM 820 N N . LEU A 1 105 ? 6.558 -0.620 -19.203 1.00 86.31 105 LEU A N 1
ATOM 821 C CA . LEU A 1 105 ? 6.188 -1.112 -20.538 1.00 86.31 105 LEU A CA 1
ATOM 822 C C . LEU A 1 105 ? 6.483 -0.115 -21.672 1.00 86.31 105 LEU A C 1
ATOM 824 O O . LEU A 1 105 ? 6.659 -0.535 -22.818 1.00 86.31 105 LEU A O 1
ATOM 828 N N . LEU A 1 106 ? 6.526 1.187 -21.373 1.00 81.50 106 LEU A N 1
ATOM 829 C CA . LEU A 1 106 ? 6.825 2.245 -22.349 1.00 81.50 106 LEU A CA 1
ATOM 830 C C . LEU A 1 106 ? 8.329 2.386 -22.649 1.00 81.50 106 LEU A C 1
ATOM 832 O O . LEU A 1 106 ? 8.691 3.012 -23.646 1.00 81.50 106 LEU A O 1
ATOM 836 N N . GLY A 1 107 ? 9.188 1.827 -21.791 1.00 72.50 107 GLY A N 1
ATOM 837 C CA . GLY A 1 107 ? 10.647 1.851 -21.914 1.00 72.50 107 GLY A CA 1
ATOM 838 C C . GLY A 1 107 ? 11.224 0.770 -22.838 1.00 72.50 107 GLY A C 1
ATOM 839 O O . GLY A 1 107 ? 10.600 0.344 -23.811 1.00 72.50 107 GLY A O 1
ATOM 840 N N . ASP A 1 108 ? 12.449 0.328 -22.539 1.00 68.19 108 ASP A N 1
ATOM 841 C CA . ASP A 1 108 ? 13.056 -0.815 -23.229 1.00 68.19 108 ASP A CA 1
ATOM 842 C C . ASP A 1 108 ? 12.275 -2.100 -22.903 1.00 68.19 108 ASP A C 1
ATOM 844 O O . ASP A 1 108 ? 11.950 -2.387 -21.756 1.00 68.19 108 ASP A O 1
ATOM 848 N N . ARG A 1 109 ? 11.924 -2.873 -23.930 1.00 65.19 109 ARG A N 1
ATOM 849 C CA . ARG A 1 109 ? 10.976 -3.995 -23.823 1.00 65.19 109 ARG A CA 1
ATOM 850 C C . ARG A 1 109 ? 11.654 -5.347 -23.606 1.00 65.19 109 ARG A C 1
ATOM 852 O O . ARG A 1 109 ? 10.966 -6.362 -23.526 1.00 65.19 109 ARG A O 1
ATOM 859 N N . PHE A 1 110 ? 12.984 -5.376 -23.513 1.00 70.00 110 PHE A N 1
ATOM 860 C CA . PHE A 1 110 ? 13.773 -6.604 -23.387 1.00 70.00 110 PHE A CA 1
ATOM 861 C C . PHE A 1 110 ? 14.370 -6.805 -21.990 1.00 70.00 110 PHE A C 1
ATOM 863 O O . PHE A 1 110 ? 15.512 -7.234 -21.860 1.00 70.00 110 PHE A O 1
ATOM 870 N N . HIS A 1 111 ? 13.597 -6.548 -20.932 1.00 78.62 111 HIS A N 1
ATOM 871 C CA . HIS A 1 111 ? 14.054 -6.791 -19.564 1.00 78.62 111 HIS A CA 1
ATOM 872 C C . HIS A 1 111 ? 12.998 -7.450 -18.672 1.00 78.62 111 HIS A C 1
ATOM 874 O O . HIS A 1 111 ? 11.797 -7.331 -18.909 1.00 78.62 111 HIS A O 1
ATOM 880 N N . LEU A 1 112 ? 13.443 -8.114 -17.597 1.00 83.50 112 LEU A N 1
ATOM 881 C CA . LEU A 1 112 ? 12.576 -8.844 -16.657 1.00 83.50 112 LEU A CA 1
ATOM 882 C C . LEU A 1 112 ? 11.426 -7.983 -16.103 1.00 83.50 112 LEU A C 1
ATOM 884 O O . LEU A 1 112 ? 10.314 -8.481 -15.938 1.00 83.50 112 LEU A O 1
ATOM 888 N N . GLY A 1 113 ? 11.670 -6.684 -15.902 1.00 85.06 113 GLY A N 1
ATOM 889 C CA . GLY A 1 113 ? 10.641 -5.728 -15.488 1.00 85.06 113 GLY A CA 1
ATOM 890 C C . GLY A 1 113 ? 9.434 -5.692 -16.429 1.00 85.06 113 GLY A C 1
ATOM 891 O O . GLY A 1 113 ? 8.314 -5.618 -15.955 1.00 85.06 113 GLY A O 1
ATOM 892 N N . THR A 1 114 ? 9.620 -5.865 -17.742 1.00 88.50 114 THR A N 1
ATOM 893 C CA . THR A 1 114 ? 8.533 -5.833 -18.735 1.00 88.50 114 THR A CA 1
ATOM 894 C C . THR A 1 114 ? 7.582 -7.010 -18.531 1.00 88.50 114 THR A C 1
ATOM 896 O O . THR A 1 114 ? 6.365 -6.843 -18.589 1.00 88.50 114 THR A O 1
ATOM 899 N N . LEU A 1 115 ? 8.128 -8.201 -18.254 1.00 89.44 115 LEU A N 1
ATOM 900 C CA . LEU A 1 115 ? 7.329 -9.393 -17.977 1.00 89.44 115 LEU A CA 1
ATOM 901 C C . LEU A 1 115 ? 6.566 -9.251 -16.655 1.00 89.44 115 LEU A C 1
ATOM 903 O O . LEU A 1 115 ? 5.370 -9.531 -16.621 1.00 89.44 115 LEU A O 1
ATOM 907 N N . ILE A 1 116 ? 7.237 -8.780 -15.597 1.00 91.31 116 ILE A N 1
ATOM 908 C CA . ILE A 1 116 ? 6.611 -8.521 -14.289 1.00 91.31 116 ILE A CA 1
ATOM 909 C C . ILE A 1 116 ? 5.465 -7.516 -14.447 1.00 91.31 116 ILE A C 1
ATOM 911 O O . ILE A 1 116 ? 4.347 -7.778 -14.007 1.00 91.31 116 ILE A O 1
ATOM 915 N N . SER A 1 117 ? 5.710 -6.406 -15.145 1.00 92.94 117 SER A N 1
ATOM 916 C CA . SER A 1 117 ? 4.704 -5.377 -15.397 1.00 92.94 117 SER A CA 1
ATOM 917 C C . SER A 1 117 ? 3.513 -5.897 -16.184 1.00 92.94 117 SER A C 1
ATOM 919 O O . SER A 1 117 ? 2.374 -5.647 -15.799 1.00 92.94 117 SER A O 1
ATOM 921 N N . PHE A 1 118 ? 3.753 -6.654 -17.258 1.00 93.12 118 PHE A N 1
ATOM 922 C CA . PHE A 1 118 ? 2.674 -7.254 -18.037 1.00 93.12 118 PHE A CA 1
ATOM 923 C C . PHE A 1 118 ? 1.800 -8.168 -17.172 1.00 93.12 118 PHE A C 1
ATOM 925 O O . PHE A 1 118 ? 0.576 -8.051 -17.205 1.00 93.12 118 PHE A O 1
ATOM 932 N N . LEU A 1 119 ? 2.414 -9.049 -16.376 1.00 94.50 119 LEU A N 1
ATOM 933 C CA . LEU A 1 119 ? 1.684 -9.964 -15.500 1.00 94.50 119 LEU A CA 1
ATOM 934 C C . LEU A 1 119 ? 0.862 -9.206 -14.452 1.00 94.50 119 LEU A C 1
ATOM 936 O O . LEU A 1 119 ? -0.330 -9.476 -14.322 1.00 94.50 119 LEU A O 1
ATOM 940 N N . ASN A 1 120 ? 1.456 -8.226 -13.766 1.00 95.19 120 ASN A N 1
ATOM 941 C CA . ASN A 1 120 ? 0.761 -7.430 -12.751 1.00 95.19 120 ASN A CA 1
ATOM 942 C C . ASN A 1 120 ? -0.438 -6.668 -13.329 1.00 95.19 120 ASN A C 1
ATOM 944 O O . ASN A 1 120 ? -1.533 -6.735 -12.771 1.00 95.19 120 ASN A O 1
ATOM 948 N N . LEU A 1 121 ? -0.285 -6.027 -14.490 1.00 95.81 121 LEU A N 1
ATOM 949 C CA . LEU A 1 121 ? -1.404 -5.353 -15.154 1.00 95.81 121 LEU A CA 1
ATOM 950 C C . LEU A 1 121 ? -2.508 -6.340 -15.557 1.00 95.81 121 LEU A C 1
ATOM 952 O O . LEU A 1 121 ? -3.686 -6.045 -15.364 1.00 95.81 121 LEU A O 1
ATOM 956 N N . LYS A 1 122 ? -2.160 -7.544 -16.033 1.00 96.12 122 LYS A N 1
ATOM 957 C CA . LYS A 1 122 ? -3.156 -8.591 -16.318 1.00 96.12 122 LYS A CA 1
ATOM 958 C C . LYS A 1 122 ? -3.876 -9.094 -15.072 1.00 96.12 122 LYS A C 1
ATOM 960 O O . LYS A 1 122 ? -5.084 -9.320 -15.132 1.00 96.12 122 LYS A O 1
ATOM 965 N N . PHE A 1 123 ? -3.192 -9.217 -13.938 1.00 96.19 123 PHE A N 1
ATOM 966 C CA . PHE A 1 123 ? -3.858 -9.523 -12.673 1.00 96.19 123 PHE A CA 1
ATOM 967 C C . PHE A 1 123 ? -4.820 -8.409 -12.254 1.00 96.19 123 PHE A C 1
ATOM 969 O O . PHE A 1 123 ? -5.948 -8.700 -11.857 1.00 96.19 123 PHE A O 1
ATOM 976 N N . TYR A 1 124 ? -4.427 -7.142 -12.394 1.00 96.31 124 TYR A N 1
ATOM 977 C CA . TYR A 1 124 ? -5.294 -6.011 -12.061 1.00 96.31 124 TYR A CA 1
ATOM 978 C C . TYR A 1 124 ? -6.510 -5.879 -12.984 1.00 96.31 124 TYR A C 1
ATOM 980 O O . TYR A 1 124 ? -7.594 -5.582 -12.491 1.00 96.31 124 TYR A O 1
ATOM 988 N N . GLU A 1 125 ? -6.393 -6.191 -14.279 1.00 96.31 125 GLU A N 1
ATOM 989 C CA . GLU A 1 125 ? -7.556 -6.301 -15.176 1.00 96.31 125 GLU A CA 1
ATOM 990 C C . GLU A 1 125 ? -8.570 -7.336 -14.656 1.00 96.31 125 GLU A C 1
ATOM 992 O O . GLU A 1 125 ? -9.772 -7.071 -14.608 1.00 96.31 125 GLU A O 1
ATOM 997 N N . VAL A 1 126 ? -8.094 -8.509 -14.225 1.00 97.00 126 VAL A N 1
ATOM 998 C CA . VAL A 1 126 ? -8.956 -9.558 -13.660 1.00 97.00 126 VAL A CA 1
ATOM 999 C C . VAL A 1 126 ? -9.585 -9.108 -12.339 1.00 97.00 126 VAL A C 1
ATOM 1001 O O . VAL A 1 126 ? -10.778 -9.329 -12.128 1.00 97.00 126 VAL A O 1
ATOM 1004 N N . PHE A 1 127 ? -8.832 -8.441 -11.461 1.00 95.19 127 PHE A N 1
ATOM 1005 C CA . PHE A 1 127 ? -9.381 -7.899 -10.215 1.00 95.19 127 PHE A CA 1
ATOM 1006 C C . PHE A 1 127 ? -10.432 -6.812 -10.450 1.00 95.19 127 PHE A C 1
ATOM 1008 O O . PHE A 1 127 ? -11.436 -6.794 -9.738 1.00 95.19 127 PHE A O 1
ATOM 1015 N N . ASP A 1 128 ? -10.261 -5.961 -11.461 1.00 96.62 128 ASP A N 1
ATOM 1016 C CA . ASP A 1 128 ? -11.274 -4.978 -11.852 1.00 96.62 128 ASP A CA 1
ATOM 1017 C C . ASP A 1 128 ? -12.557 -5.676 -12.328 1.00 96.62 128 ASP A C 1
ATOM 1019 O O . ASP A 1 128 ? -13.653 -5.296 -11.913 1.00 96.62 128 ASP A O 1
ATOM 1023 N N . LEU A 1 129 ? -12.445 -6.742 -13.133 1.00 96.75 129 LEU A N 1
ATOM 1024 C CA . LEU A 1 129 ? -13.599 -7.548 -13.553 1.00 96.75 129 LEU A CA 1
ATOM 1025 C C . LEU A 1 129 ? -14.328 -8.168 -12.355 1.00 96.75 129 LEU A C 1
ATOM 1027 O O . LEU A 1 129 ? -15.551 -8.073 -12.270 1.00 96.75 129 LEU A O 1
ATOM 1031 N N . ILE A 1 130 ? -13.591 -8.764 -11.413 1.00 96.25 130 ILE A N 1
ATOM 1032 C CA . ILE A 1 130 ? -14.166 -9.340 -10.188 1.00 96.25 130 ILE A CA 1
ATOM 1033 C C . ILE A 1 130 ? -14.858 -8.253 -9.358 1.00 96.25 130 ILE A C 1
ATOM 1035 O O . ILE A 1 130 ? -15.989 -8.447 -8.917 1.00 96.25 130 ILE A O 1
ATOM 1039 N N . THR A 1 131 ? -14.218 -7.094 -9.193 1.00 95.06 131 THR A N 1
ATOM 1040 C CA . THR A 1 131 ? -14.771 -5.945 -8.458 1.00 95.06 131 THR A CA 1
ATOM 1041 C C . THR A 1 131 ? -16.073 -5.457 -9.087 1.00 95.06 131 THR A C 1
ATOM 1043 O O . THR A 1 131 ? -17.056 -5.253 -8.379 1.00 95.06 131 THR A O 1
ATOM 1046 N N . MET A 1 132 ? -16.129 -5.337 -10.416 1.00 96.00 132 MET A N 1
ATOM 1047 C CA . MET A 1 132 ? -17.351 -4.949 -11.126 1.00 96.00 132 MET A CA 1
ATOM 1048 C C . MET A 1 132 ? -18.469 -5.986 -10.996 1.00 96.00 132 MET A C 1
ATOM 1050 O O . MET A 1 132 ? -19.627 -5.613 -10.802 1.00 96.00 132 MET A O 1
ATOM 1054 N N . LEU A 1 133 ? -18.143 -7.278 -11.108 1.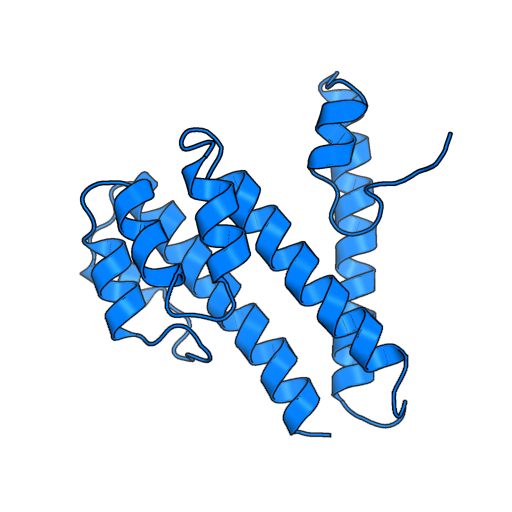00 96.94 133 LEU A N 1
ATOM 1055 C CA . LEU A 1 133 ? -19.120 -8.360 -10.976 1.00 96.94 133 LEU A CA 1
ATOM 1056 C C . LEU A 1 133 ? -19.712 -8.395 -9.568 1.00 96.94 133 LEU A C 1
ATOM 1058 O O . LEU A 1 133 ? -20.932 -8.337 -9.428 1.00 96.94 133 LEU A O 1
ATOM 1062 N N . ASN A 1 134 ? -18.858 -8.421 -8.545 1.00 96.38 134 ASN A N 1
ATOM 1063 C CA . ASN A 1 134 ? -19.293 -8.416 -7.152 1.00 96.38 134 ASN A CA 1
ATOM 1064 C C . ASN A 1 134 ? -20.076 -7.146 -6.839 1.00 96.38 134 ASN A C 1
ATOM 1066 O O . ASN A 1 134 ? -21.159 -7.223 -6.274 1.00 96.38 134 ASN A O 1
ATOM 1070 N N . GLY A 1 135 ? -19.593 -5.984 -7.283 1.00 95.56 135 GLY A N 1
ATOM 1071 C CA . GLY A 1 135 ? -20.282 -4.734 -7.007 1.00 95.56 135 GLY A CA 1
ATOM 1072 C C . GLY A 1 135 ? -21.677 -4.660 -7.616 1.00 95.56 135 GLY A C 1
ATOM 1073 O O . GLY A 1 135 ? -22.605 -4.168 -6.980 1.00 95.56 135 GLY A O 1
ATOM 1074 N N . LYS A 1 136 ? -21.860 -5.231 -8.811 1.00 95.06 136 LYS A N 1
ATOM 1075 C CA . LYS A 1 136 ? -23.177 -5.349 -9.439 1.00 95.06 136 LYS A CA 1
ATOM 1076 C C . LYS A 1 136 ? -24.089 -6.349 -8.721 1.00 95.06 136 LYS A C 1
ATOM 1078 O O . LYS A 1 136 ? -25.289 -6.102 -8.651 1.00 95.06 136 LYS A O 1
ATOM 1083 N N . VAL A 1 137 ? -23.548 -7.469 -8.237 1.00 97.12 137 VAL A N 1
ATOM 1084 C CA . VAL A 1 137 ? -24.308 -8.491 -7.492 1.00 97.12 137 VAL A CA 1
ATOM 1085 C C . VAL A 1 137 ? -24.788 -7.948 -6.146 1.00 97.12 137 VAL A C 1
ATOM 1087 O O . VAL A 1 137 ? -25.950 -8.141 -5.803 1.00 97.12 137 VAL A O 1
ATOM 1090 N N . GLU A 1 138 ? -23.926 -7.223 -5.435 1.00 96.00 138 GLU A N 1
ATOM 1091 C CA . GLU A 1 138 ? -24.225 -6.622 -4.128 1.00 96.00 138 GLU A CA 1
ATOM 1092 C C . GLU A 1 138 ? -25.047 -5.323 -4.231 1.00 96.00 138 GLU A C 1
ATOM 1094 O O . GLU A 1 138 ? -25.542 -4.814 -3.229 1.00 96.00 138 GLU A O 1
ATOM 1099 N N . GLY A 1 139 ? -25.231 -4.784 -5.442 1.00 95.38 139 GLY A N 1
ATOM 1100 C CA . GLY A 1 139 ? -26.049 -3.595 -5.682 1.00 95.38 139 GLY A CA 1
ATOM 1101 C C . GLY A 1 139 ? -25.381 -2.271 -5.300 1.00 95.38 139 GLY A C 1
ATOM 1102 O O . GLY A 1 139 ? -26.092 -1.306 -5.028 1.00 95.38 139 GLY A O 1
ATOM 1103 N N . PHE A 1 140 ? -24.045 -2.207 -5.287 1.00 95.25 140 PHE A N 1
ATOM 1104 C CA . PHE A 1 140 ? -23.317 -0.954 -5.060 1.00 95.25 140 PHE A CA 1
ATOM 1105 C C . PHE A 1 140 ? -23.540 0.049 -6.194 1.00 95.25 140 PHE A C 1
ATOM 1107 O O . PHE A 1 140 ? -23.713 -0.317 -7.364 1.00 95.25 140 PHE A O 1
ATOM 1114 N N . GLU A 1 141 ? -23.472 1.337 -5.858 1.00 94.88 141 GLU A N 1
ATOM 1115 C CA . GLU A 1 141 ? -23.559 2.401 -6.848 1.00 94.88 141 GLU A CA 1
ATOM 1116 C C . GLU A 1 141 ? -22.358 2.350 -7.798 1.00 94.88 141 GLU A C 1
ATOM 1118 O O . GLU A 1 141 ? -21.223 2.062 -7.410 1.00 94.88 141 GLU A O 1
ATOM 1123 N N . ILE A 1 142 ? -22.574 2.722 -9.064 1.00 91.62 142 ILE A N 1
ATOM 1124 C CA . ILE A 1 142 ? -21.513 2.713 -10.091 1.00 91.62 142 ILE A CA 1
ATOM 1125 C C . ILE A 1 142 ? -20.297 3.536 -9.642 1.00 91.62 142 ILE A C 1
ATOM 1127 O O . ILE A 1 142 ? -19.160 3.190 -9.966 1.00 91.62 142 ILE A O 1
ATOM 1131 N N . ARG A 1 143 ? -20.525 4.626 -8.900 1.00 91.44 143 ARG A N 1
ATOM 1132 C CA . ARG A 1 143 ? -19.454 5.465 -8.353 1.00 91.44 143 ARG A CA 1
ATOM 1133 C C . ARG A 1 143 ? -18.573 4.689 -7.370 1.00 91.44 143 ARG A C 1
ATOM 1135 O O . ARG A 1 143 ? -17.357 4.747 -7.505 1.00 91.44 143 ARG A O 1
ATOM 1142 N N . GLU A 1 144 ? -19.174 3.943 -6.449 1.00 90.56 144 GLU A N 1
ATOM 1143 C CA . GLU A 1 144 ? -18.454 3.162 -5.433 1.00 90.56 144 GLU A CA 1
ATOM 1144 C C . GLU A 1 144 ? -17.634 2.045 -6.087 1.00 90.56 144 GLU A C 1
ATOM 1146 O O . GLU A 1 144 ? -16.454 1.871 -5.788 1.00 90.56 144 GLU A O 1
ATOM 1151 N N . ILE A 1 145 ? -18.221 1.353 -7.071 1.00 93.38 145 ILE A N 1
ATOM 1152 C CA . ILE A 1 145 ? -17.514 0.327 -7.847 1.00 93.38 145 ILE A CA 1
ATOM 1153 C C . ILE A 1 145 ? -16.293 0.936 -8.544 1.00 93.38 145 ILE A C 1
ATOM 1155 O O . ILE A 1 145 ? -15.205 0.374 -8.469 1.00 93.38 145 ILE A O 1
ATOM 1159 N N . ARG A 1 146 ? -16.448 2.100 -9.194 1.00 91.88 146 ARG A N 1
ATOM 1160 C CA . ARG A 1 146 ? -15.350 2.798 -9.889 1.00 91.88 146 ARG A CA 1
ATOM 1161 C C . ARG A 1 146 ? -14.230 3.218 -8.945 1.00 91.88 146 ARG A C 1
ATOM 1163 O O . ARG A 1 146 ? -13.060 3.099 -9.304 1.00 91.88 146 ARG A O 1
ATOM 1170 N N . GLU A 1 147 ? -14.572 3.698 -7.755 1.00 91.06 147 GLU A N 1
ATOM 1171 C CA . GLU A 1 147 ? -13.598 4.106 -6.742 1.00 91.06 147 GLU A CA 1
ATOM 1172 C C . GLU A 1 147 ? -12.758 2.931 -6.225 1.00 91.06 147 GLU A C 1
ATOM 1174 O O . GLU A 1 147 ? -11.612 3.153 -5.825 1.00 91.06 147 GLU A O 1
ATOM 1179 N N . ALA A 1 148 ? -13.263 1.698 -6.323 1.00 92.38 148 ALA A N 1
ATOM 1180 C CA . ALA A 1 148 ? -12.547 0.473 -5.973 1.00 92.38 148 ALA A CA 1
ATOM 1181 C C . ALA A 1 148 ? -11.683 -0.115 -7.112 1.00 92.38 148 ALA A C 1
ATOM 1183 O O . ALA A 1 148 ? -10.835 -0.966 -6.842 1.00 92.38 148 ALA A O 1
ATOM 1184 N N . LEU A 1 149 ? -11.847 0.334 -8.366 1.00 95.19 149 LEU A N 1
ATOM 1185 C CA . LEU A 1 149 ? -11.075 -0.190 -9.505 1.00 95.19 149 LEU A CA 1
ATOM 1186 C C . LEU A 1 149 ? -9.612 0.245 -9.459 1.00 95.19 149 LEU A C 1
ATOM 1188 O O . LEU A 1 149 ? -9.283 1.378 -9.113 1.00 95.19 149 LEU A O 1
ATOM 1192 N N . ILE A 1 150 ? -8.713 -0.628 -9.878 1.00 95.62 150 ILE A N 1
ATOM 1193 C CA . ILE A 1 150 ? -7.281 -0.368 -9.923 1.00 95.62 150 ILE A CA 1
ATOM 1194 C C . ILE A 1 150 ? -6.960 0.404 -11.206 1.00 95.62 150 ILE A C 1
ATOM 1196 O O . ILE A 1 150 ? -6.518 1.551 -11.130 1.00 95.62 150 ILE A O 1
ATOM 1200 N N . LEU A 1 151 ? -7.257 -0.169 -12.375 1.00 93.44 151 LEU A N 1
ATOM 1201 C CA . LEU A 1 151 ? -6.855 0.391 -13.669 1.00 93.44 151 LEU A CA 1
ATOM 1202 C C . LEU A 1 151 ? -7.931 1.314 -14.262 1.00 93.44 151 LEU A C 1
ATOM 1204 O O . LEU A 1 151 ? -7.643 2.409 -14.740 1.00 93.44 151 LEU A O 1
ATOM 1208 N N . HIS A 1 152 ? -9.201 0.907 -14.213 1.00 85.31 152 HIS A N 1
ATOM 1209 C CA . HIS A 1 152 ? -10.254 1.499 -15.053 1.00 85.31 152 HIS A CA 1
ATOM 1210 C C . HIS A 1 152 ? -11.149 2.520 -14.335 1.00 85.31 152 HIS A C 1
ATOM 1212 O O . HIS A 1 152 ? -12.362 2.561 -14.533 1.00 85.31 152 HIS A O 1
ATOM 1218 N N . GLN A 1 153 ? -10.563 3.401 -13.525 1.00 74.81 153 GLN A N 1
ATOM 1219 C CA . GLN A 1 153 ? -11.313 4.410 -12.752 1.00 74.81 153 GLN A CA 1
ATOM 1220 C C . GLN A 1 153 ? -12.174 5.333 -13.638 1.00 74.81 153 GLN A C 1
ATOM 1222 O O . GLN A 1 153 ? -13.263 5.757 -13.251 1.00 74.81 153 GLN A O 1
ATOM 1227 N N . ASN A 1 154 ? -11.699 5.605 -14.858 1.00 60.59 154 ASN A N 1
ATOM 1228 C CA . ASN A 1 154 ? -12.312 6.514 -15.824 1.00 60.59 154 ASN A CA 1
ATOM 1229 C C . ASN A 1 154 ? -12.940 5.777 -17.014 1.00 60.59 154 ASN A C 1
ATOM 1231 O O . ASN A 1 154 ? -12.736 6.187 -18.158 1.00 60.59 154 ASN A O 1
ATOM 1235 N N . MET A 1 155 ? -13.704 4.703 -16.787 1.00 50.38 155 MET A N 1
ATOM 1236 C CA . MET A 1 155 ? -14.573 4.169 -17.843 1.00 50.38 155 MET A CA 1
ATOM 1237 C C . MET A 1 155 ? -15.569 5.261 -18.261 1.00 50.38 155 MET A C 1
ATOM 1239 O O . MET A 1 155 ? -16.598 5.471 -17.612 1.00 50.38 155 MET A O 1
ATOM 1243 N N . LYS A 1 156 ? -15.225 6.013 -19.312 1.00 38.06 156 LYS A N 1
ATOM 1244 C CA . LYS A 1 156 ? -16.137 6.953 -19.958 1.00 38.06 156 LYS A CA 1
ATOM 1245 C C . LYS A 1 156 ? -17.309 6.132 -20.487 1.00 38.06 156 LYS A C 1
ATOM 1247 O O . LYS A 1 156 ? -17.105 5.222 -21.285 1.00 38.06 156 LYS A O 1
ATOM 1252 N N . SER A 1 157 ? -18.493 6.431 -19.959 1.00 37.19 157 SER A N 1
ATOM 1253 C CA . SER A 1 157 ? -19.781 6.037 -20.532 1.00 37.19 157 SER A CA 1
ATOM 1254 C C . SER A 1 157 ? -19.962 6.686 -21.894 1.00 37.19 157 SER A C 1
ATOM 1256 O O . SER A 1 157 ? -19.659 7.903 -21.959 1.00 37.19 157 SER A O 1
#

Radius of gyration: 16.48 Å; chains: 1; bounding box: 44×26×43 Å

Foldseek 3Di:
DVVLVCVLVQLVLQLCLLLLLLVCLVVVHDLVVSLVPRDPGHRFQDPVLSSVLNVDPAVLRSLVSCCSGPCVVLSVVLNVPVVCNSLSSNLVSLLVSLVSLVVQCVPDCPDPSVVVSVVSVVVLVVVLVVLVVVCVVVVHDPQVSLSNRNPPVPPDD

Secondary structure (DSSP, 8-state):
-HHHHHHHHHHHHHHHHHHHHHHHHHTT--HHHHHHTS-S--SSS-HHHHHHHHH-SSHHHHHHTTTTSTTHHHHHHHHHSGGGHHHHHHHHHHHHHHHHHHHHHHS-SSSHHHHHHHHHHHHHHHHHHHHHHHHHHHT--HHHHHHH-SS-TT---

pLDDT: mean 91.9, std 9.52, range [37.19, 97.94]